Protein AF-A0A497HYG3-F1 (afdb_monomer_lite)

Sequence (68 aa):
NNPLAFLKQAFWYGYGRKLIDLKHGNIWKKHSTRDILKTQTTFLGIIRLIIGFIGYIYCAITIRKYES

Foldseek 3Di:
DDVVVLLVVLLVQLLVVLVCCVVVPDPCVPPPPVVVVVPQPDPVSVSSPVSSVVSNVVNVVVVVVVVD

Radius of gyration: 13.07 Å; chains: 1; bounding box: 33×27×30 Å

pLDDT: mean 71.82, std 10.92, range [42.25, 86.25]

Structure (mmCIF, N/CA/C/O backbone):
data_AF-A0A497HYG3-F1
#
_entry.id   AF-A0A497HYG3-F1
#
loop_
_atom_site.group_PDB
_atom_site.id
_atom_site.type_symbol
_atom_site.label_atom_id
_atom_site.label_alt_id
_atom_site.label_comp_id
_atom_site.label_asym_id
_atom_site.label_entity_id
_atom_site.label_seq_id
_atom_site.pdbx_PDB_ins_code
_atom_site.Cartn_x
_atom_site.Cartn_y
_atom_site.Cartn_z
_atom_site.occupancy
_atom_site.B_iso_or_equiv
_atom_site.auth_seq_id
_atom_site.auth_comp_id
_atom_site.auth_asym_id
_atom_site.auth_atom_id
_atom_site.pdbx_PDB_model_num
ATOM 1 N N . ASN A 1 1 ? 13.242 -13.572 -10.953 1.00 52.72 1 ASN A N 1
ATOM 2 C CA . ASN A 1 1 ? 12.905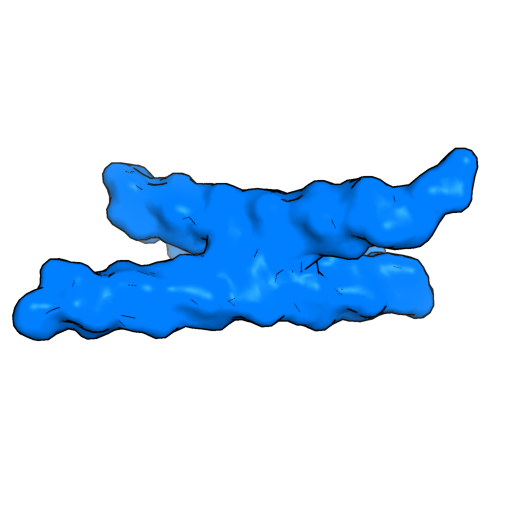 -12.136 -11.043 1.00 52.72 1 ASN A CA 1
ATOM 3 C C . ASN A 1 1 ? 11.396 -12.022 -11.267 1.00 52.72 1 ASN A C 1
ATOM 5 O O . ASN A 1 1 ? 10.964 -12.029 -12.408 1.00 52.72 1 ASN A O 1
ATOM 9 N N . ASN A 1 2 ? 10.584 -12.066 -10.200 1.00 72.38 2 ASN A N 1
ATOM 10 C CA . ASN A 1 2 ? 9.120 -12.160 -10.323 1.00 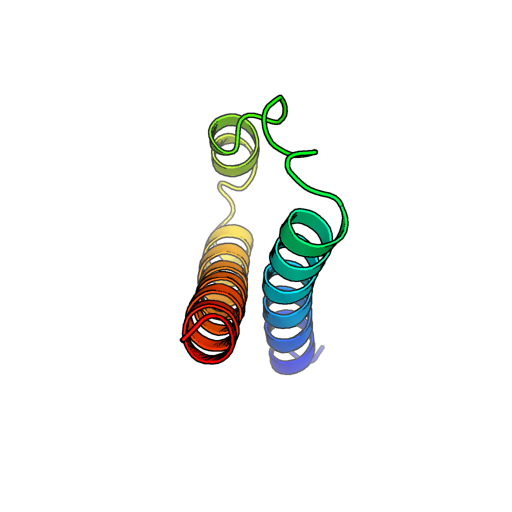72.38 2 AS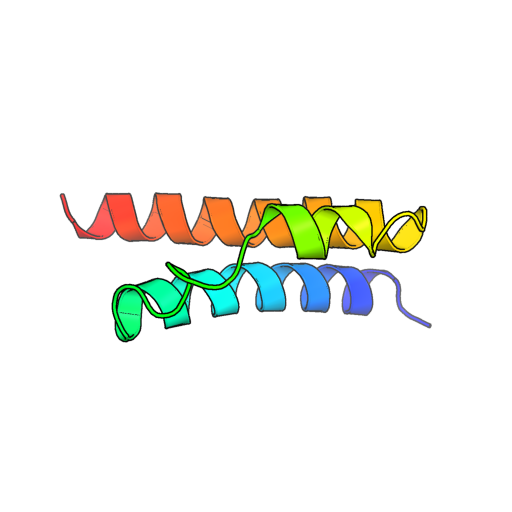N A CA 1
ATOM 11 C C . ASN A 1 2 ? 8.479 -10.781 -10.103 1.00 72.38 2 ASN A C 1
ATOM 13 O O . ASN A 1 2 ? 8.351 -10.367 -8.947 1.00 72.38 2 ASN A O 1
ATOM 17 N N . PRO A 1 3 ? 8.040 -10.075 -11.162 1.00 70.06 3 PRO A N 1
ATOM 18 C CA . PRO A 1 3 ? 7.411 -8.758 -11.025 1.00 70.06 3 PRO A CA 1
ATOM 19 C C . PRO A 1 3 ? 6.161 -8.808 -10.129 1.00 70.06 3 PRO A C 1
ATOM 21 O O . PRO A 1 3 ? 5.915 -7.891 -9.349 1.00 70.06 3 PRO A O 1
ATOM 24 N N . LEU A 1 4 ? 5.442 -9.935 -10.136 1.00 76.44 4 LEU A N 1
ATOM 25 C CA . LEU A 1 4 ? 4.326 -10.242 -9.233 1.00 76.44 4 LEU A CA 1
ATOM 26 C C . LEU A 1 4 ? 4.693 -10.186 -7.744 1.00 76.44 4 LEU A C 1
ATOM 28 O O . LEU A 1 4 ? 3.917 -9.670 -6.942 1.00 76.44 4 LEU A O 1
ATOM 32 N N . ALA A 1 5 ? 5.871 -10.682 -7.360 1.00 79.94 5 ALA A N 1
ATOM 33 C CA . ALA A 1 5 ? 6.318 -10.635 -5.969 1.00 79.94 5 ALA A CA 1
ATOM 34 C C . ALA A 1 5 ? 6.589 -9.189 -5.533 1.00 79.94 5 ALA A C 1
ATOM 36 O O . ALA A 1 5 ? 6.218 -8.796 -4.430 1.00 79.94 5 ALA A O 1
ATOM 37 N N . PHE A 1 6 ? 7.147 -8.379 -6.436 1.00 78.56 6 PHE A N 1
ATOM 38 C CA . PHE A 1 6 ? 7.418 -6.962 -6.203 1.00 78.56 6 PHE A CA 1
ATOM 39 C C . PHE A 1 6 ? 6.126 -6.141 -6.059 1.00 78.56 6 PHE A C 1
ATOM 41 O O . PHE A 1 6 ? 6.022 -5.296 -5.169 1.00 78.56 6 PHE A O 1
ATOM 48 N N . LEU A 1 7 ? 5.120 -6.434 -6.891 1.00 79.69 7 LEU A N 1
ATOM 49 C CA . LEU A 1 7 ? 3.781 -5.835 -6.833 1.00 79.69 7 LEU A CA 1
ATOM 50 C C . LEU A 1 7 ? 3.050 -6.225 -5.544 1.00 79.69 7 LEU A C 1
ATOM 52 O O . LEU A 1 7 ? 2.554 -5.360 -4.823 1.00 79.69 7 LEU A O 1
ATOM 56 N N . LYS A 1 8 ? 3.043 -7.519 -5.200 1.00 82.31 8 LYS A N 1
ATOM 57 C CA . LYS A 1 8 ? 2.444 -8.018 -3.955 1.00 82.31 8 LYS A CA 1
ATOM 58 C C . LYS A 1 8 ? 3.106 -7.376 -2.738 1.00 82.31 8 LYS A C 1
ATOM 60 O O . LYS A 1 8 ? 2.423 -6.934 -1.820 1.00 82.31 8 LYS A O 1
ATOM 65 N N . GLN A 1 9 ? 4.429 -7.270 -2.751 1.00 83.50 9 GLN A N 1
ATOM 66 C CA . GLN A 1 9 ? 5.186 -6.617 -1.695 1.00 83.50 9 GLN A CA 1
ATOM 67 C C . GLN A 1 9 ? 4.813 -5.127 -1.571 1.00 83.50 9 GLN A C 1
ATOM 69 O O . GLN A 1 9 ? 4.583 -4.649 -0.464 1.00 83.50 9 GLN A O 1
ATOM 74 N N . ALA A 1 10 ? 4.676 -4.402 -2.685 1.00 84.50 10 ALA A N 1
ATOM 75 C CA . ALA A 1 10 ? 4.230 -3.007 -2.693 1.00 84.50 10 ALA A CA 1
ATOM 76 C C . ALA A 1 10 ? 2.826 -2.829 -2.090 1.00 84.50 10 ALA A C 1
ATOM 78 O O . ALA A 1 10 ? 2.615 -1.943 -1.261 1.00 84.50 10 ALA A O 1
ATOM 79 N N . PHE A 1 11 ? 1.896 -3.711 -2.464 1.00 85.00 11 PHE A N 1
ATOM 80 C CA . PHE A 1 11 ? 0.526 -3.722 -1.956 1.00 85.00 11 PHE A CA 1
ATOM 81 C C . PHE A 1 11 ? 0.494 -3.923 -0.437 1.00 85.00 11 PHE A C 1
ATOM 83 O O . PHE A 1 11 ? -0.103 -3.126 0.288 1.00 85.00 11 PHE A O 1
ATOM 90 N N . TRP A 1 12 ? 1.200 -4.945 0.058 1.00 84.00 12 TRP A N 1
ATOM 91 C CA . TRP A 1 12 ? 1.276 -5.245 1.489 1.00 84.00 12 TRP A CA 1
ATOM 92 C C . TRP A 1 12 ? 1.981 -4.147 2.289 1.00 84.00 12 TRP A C 1
ATOM 94 O O . TRP A 1 12 ? 1.559 -3.855 3.407 1.00 84.00 12 TRP A O 1
ATOM 104 N N . TYR A 1 13 ? 2.992 -3.479 1.722 1.00 83.69 13 TYR A N 1
ATOM 105 C CA . TYR A 1 13 ? 3.605 -2.313 2.364 1.00 83.69 13 TYR A CA 1
ATOM 106 C C . TYR A 1 13 ? 2.623 -1.146 2.516 1.00 83.69 13 TYR A C 1
ATOM 108 O O . TYR A 1 13 ? 2.600 -0.506 3.568 1.00 83.69 13 TYR A O 1
ATOM 116 N N . GLY A 1 14 ? 1.799 -0.875 1.501 1.00 81.44 14 GLY A N 1
ATOM 117 C CA . GLY A 1 14 ? 0.772 0.167 1.559 1.00 81.44 14 GLY A CA 1
ATOM 118 C C . GLY A 1 14 ? -0.341 -0.143 2.562 1.00 81.44 14 GLY A C 1
ATOM 119 O O . GLY A 1 14 ? -0.681 0.704 3.392 1.00 81.44 14 GLY A O 1
ATOM 120 N N . TYR A 1 15 ? -0.840 -1.382 2.544 1.00 83.62 15 TYR A N 1
ATOM 121 C CA . TYR A 1 15 ? -1.848 -1.875 3.487 1.00 83.62 15 TYR A CA 1
ATOM 122 C C . TYR A 1 15 ? -1.331 -1.845 4.934 1.00 83.62 15 TYR A C 1
ATOM 124 O O . TYR A 1 15 ? -1.973 -1.288 5.823 1.00 83.62 15 TYR A O 1
ATOM 132 N N . GLY A 1 16 ? -0.125 -2.372 5.171 1.00 81.50 16 GLY A N 1
ATOM 133 C CA . GLY A 1 16 ? 0.502 -2.411 6.493 1.00 81.50 16 GLY A CA 1
ATOM 134 C C . GLY A 1 16 ? 0.755 -1.021 7.079 1.00 81.50 16 GLY A C 1
ATOM 135 O O . GLY A 1 16 ? 0.500 -0.804 8.260 1.00 81.50 16 GLY A O 1
ATOM 136 N N . ARG A 1 17 ? 1.172 -0.045 6.258 1.00 77.38 17 ARG A N 1
ATOM 137 C CA . ARG A 1 17 ? 1.326 1.356 6.691 1.00 77.38 17 ARG A CA 1
ATOM 138 C C . ARG A 1 17 ? 0.019 1.939 7.224 1.00 77.38 17 ARG A C 1
ATOM 140 O O . ARG A 1 17 ? 0.052 2.592 8.263 1.00 77.38 17 ARG A O 1
ATOM 147 N N . LYS A 1 18 ? -1.115 1.685 6.555 1.00 77.50 18 LYS A N 1
ATOM 148 C CA . LYS A 1 18 ? -2.427 2.155 7.026 1.00 77.50 18 LYS A CA 1
ATOM 149 C C . LYS A 1 18 ? -2.896 1.398 8.265 1.00 77.50 18 LYS A C 1
ATOM 151 O O . LYS A 1 18 ? -3.408 2.015 9.190 1.00 77.50 18 LYS A O 1
ATOM 156 N N . LEU A 1 19 ? -2.661 0.091 8.324 1.00 79.75 19 LEU A N 1
ATOM 157 C CA . LEU A 1 19 ? -2.984 -0.717 9.499 1.00 79.75 19 LEU A CA 1
ATOM 158 C C . LEU A 1 19 ? -2.224 -0.245 10.750 1.00 79.75 19 LEU A C 1
ATOM 160 O O . LEU A 1 19 ? -2.811 -0.162 11.823 1.00 79.75 19 LEU A O 1
ATOM 164 N N . ILE A 1 20 ? -0.936 0.084 10.621 1.00 77.62 20 ILE A N 1
ATOM 165 C CA . ILE A 1 20 ? -0.123 0.614 11.726 1.00 77.62 20 ILE A CA 1
ATOM 166 C C . ILE A 1 20 ? -0.593 2.022 12.114 1.00 77.62 20 ILE A C 1
ATOM 168 O O . ILE A 1 20 ? -0.750 2.296 13.299 1.00 77.62 20 ILE A O 1
ATOM 172 N N . ASP A 1 21 ? -0.862 2.889 11.131 1.00 75.25 21 ASP A N 1
ATOM 173 C CA . ASP A 1 21 ? -1.418 4.236 11.343 1.00 75.25 21 ASP A CA 1
ATOM 174 C C . ASP A 1 21 ? -2.735 4.204 12.134 1.00 75.25 21 ASP A C 1
ATOM 176 O O . ASP A 1 21 ? -2.930 5.005 13.045 1.00 75.25 21 ASP A O 1
ATOM 180 N N . LEU A 1 22 ? -3.593 3.224 11.839 1.00 73.00 22 LEU A N 1
ATOM 181 C CA . LEU A 1 22 ? -4.843 2.979 12.556 1.00 73.00 22 LEU A CA 1
ATOM 182 C C . LEU A 1 22 ? -4.616 2.408 13.956 1.00 73.00 22 LEU A C 1
ATOM 184 O O . LEU A 1 22 ? -5.197 2.900 14.915 1.00 73.00 22 LEU A O 1
ATOM 188 N N . LYS A 1 23 ? -3.759 1.388 14.092 1.00 73.94 23 LYS A N 1
ATOM 189 C CA . LYS A 1 23 ? -3.512 0.730 15.385 1.00 73.94 23 LYS A CA 1
ATOM 190 C C . LYS A 1 23 ? -2.844 1.637 16.410 1.00 73.94 23 LYS A C 1
ATOM 192 O O . LYS A 1 23 ? -3.070 1.457 17.598 1.00 73.94 23 LYS A O 1
ATOM 197 N N . HIS A 1 24 ? -1.974 2.537 15.968 1.00 71.62 24 HIS A N 1
ATOM 198 C CA . HIS A 1 24 ? -1.191 3.384 16.867 1.00 71.62 24 HIS A CA 1
ATOM 199 C C . HIS A 1 24 ? -1.660 4.833 16.916 1.00 71.62 24 HIS A C 1
ATOM 201 O O . HIS A 1 24 ? -1.127 5.580 17.725 1.00 71.62 24 HIS A O 1
ATOM 207 N N . GLY A 1 25 ? -2.634 5.226 16.089 1.00 59.56 25 GLY A N 1
ATOM 208 C CA . GLY A 1 25 ? -3.198 6.567 16.097 1.00 59.56 25 GLY A CA 1
ATOM 209 C C . GLY A 1 25 ? -2.149 7.642 15.814 1.00 59.56 25 GLY A C 1
ATOM 210 O O . GLY A 1 25 ? -1.443 8.110 16.702 1.00 59.56 25 GLY A O 1
ATOM 211 N N . ASN A 1 26 ? -2.113 8.135 14.576 1.00 59.59 26 ASN A N 1
ATOM 212 C CA . ASN A 1 26 ? -1.565 9.466 14.303 1.00 59.59 26 ASN A CA 1
ATOM 213 C C . ASN A 1 26 ? -0.025 9.603 14.452 1.00 59.59 26 ASN A C 1
ATOM 215 O O . ASN A 1 26 ? 0.492 10.693 14.696 1.00 59.59 26 ASN A O 1
ATOM 219 N N . ILE A 1 27 ? 0.741 8.532 14.213 1.00 60.94 27 ILE A N 1
ATOM 220 C CA . ILE A 1 27 ? 2.218 8.616 14.139 1.00 60.94 27 ILE A CA 1
ATOM 221 C C . ILE A 1 27 ? 2.677 9.416 12.902 1.00 60.94 27 ILE A C 1
ATOM 223 O O . ILE A 1 27 ? 3.727 10.059 12.901 1.00 60.94 27 ILE A O 1
ATOM 227 N N . TRP A 1 28 ? 1.872 9.415 11.835 1.00 57.97 28 TRP A N 1
ATOM 228 C CA . TRP A 1 28 ? 2.214 10.040 10.553 1.00 57.97 28 TRP A CA 1
ATOM 229 C C . TRP A 1 28 ? 1.944 11.549 10.488 1.00 57.97 28 TRP A C 1
ATOM 231 O O . TRP A 1 28 ? 2.348 12.178 9.513 1.00 57.97 28 TRP A O 1
ATOM 241 N N . LYS A 1 29 ? 1.351 12.175 11.519 1.00 57.34 29 LYS A N 1
ATOM 242 C CA . LYS A 1 29 ? 1.001 13.616 11.511 1.00 57.34 29 LYS A CA 1
ATOM 243 C C . LYS A 1 29 ? 2.209 14.544 11.310 1.00 57.34 29 LYS A C 1
ATOM 245 O O . LYS A 1 29 ? 2.039 15.692 10.918 1.00 57.34 29 LYS A O 1
ATOM 250 N N . LYS A 1 30 ? 3.426 14.046 11.556 1.00 55.72 30 LYS A N 1
ATOM 251 C CA . LYS A 1 30 ? 4.685 14.785 11.372 1.00 55.72 30 LYS A CA 1
ATOM 252 C C . LYS A 1 30 ? 5.471 14.366 10.123 1.00 55.72 30 LYS A C 1
ATOM 254 O O . LYS A 1 30 ? 6.400 15.063 9.730 1.00 55.72 30 LYS A O 1
ATOM 259 N N . HIS A 1 31 ? 5.117 13.247 9.491 1.00 53.91 31 HIS A N 1
ATOM 260 C CA . HIS A 1 31 ? 5.852 12.724 8.345 1.00 53.91 31 HIS A CA 1
ATOM 261 C C . HIS A 1 31 ? 5.133 13.136 7.059 1.00 53.91 31 HIS A C 1
ATOM 263 O O . HIS A 1 31 ? 4.233 12.452 6.579 1.00 53.91 31 HIS A O 1
ATOM 269 N N . SER A 1 32 ? 5.518 14.305 6.549 1.00 55.84 32 SER A N 1
ATOM 270 C CA . SER A 1 32 ? 5.003 14.916 5.326 1.00 55.84 32 SER A CA 1
ATOM 271 C C . SER A 1 32 ? 5.004 13.909 4.171 1.00 55.84 32 SER A C 1
ATOM 273 O O . SER A 1 32 ? 6.029 13.593 3.567 1.00 55.84 32 SER A O 1
ATOM 275 N N . THR A 1 33 ? 3.823 13.385 3.847 1.00 58.53 33 THR A N 1
ATOM 276 C CA . THR A 1 33 ? 3.589 12.450 2.736 1.00 58.53 33 THR A CA 1
ATOM 277 C C . THR A 1 33 ? 4.101 13.013 1.405 1.00 58.53 33 THR A C 1
ATOM 279 O O . THR A 1 33 ? 4.444 12.255 0.500 1.00 58.53 33 THR A O 1
ATOM 282 N N . ARG A 1 34 ? 4.191 14.348 1.308 1.00 57.34 34 ARG A N 1
ATOM 283 C CA . ARG A 1 34 ? 4.692 15.099 0.153 1.00 57.34 34 ARG A CA 1
ATOM 284 C C . ARG A 1 34 ? 6.194 14.914 -0.079 1.00 57.34 34 ARG A C 1
ATOM 286 O O . ARG A 1 34 ? 6.604 14.836 -1.232 1.00 57.34 34 ARG A O 1
ATOM 293 N N . ASP A 1 35 ? 6.996 14.773 0.973 1.00 60.03 35 ASP A N 1
ATOM 294 C CA . ASP A 1 35 ? 8.452 14.613 0.852 1.00 60.03 35 ASP A CA 1
ATOM 295 C C . ASP A 1 35 ? 8.838 13.214 0.353 1.00 60.03 35 ASP A C 1
ATOM 297 O O . ASP A 1 35 ? 9.758 13.060 -0.449 1.00 60.03 35 ASP A O 1
ATOM 301 N N . ILE A 1 36 ? 8.067 12.188 0.727 1.00 61.94 36 ILE A N 1
ATOM 302 C CA . ILE A 1 36 ? 8.270 10.817 0.228 1.00 61.94 36 ILE A CA 1
ATOM 303 C C . ILE A 1 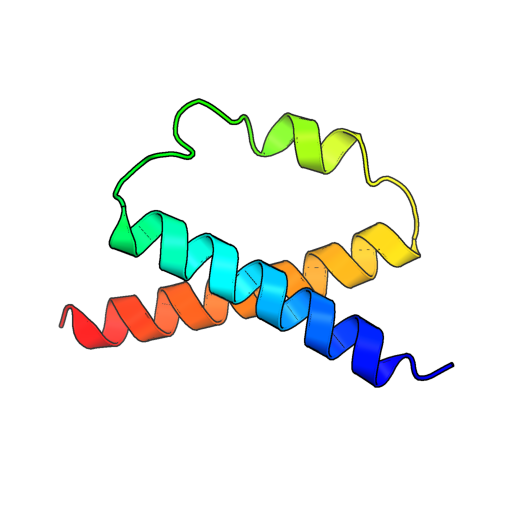36 ? 7.911 10.711 -1.261 1.00 61.94 36 ILE A C 1
ATOM 305 O O . ILE A 1 36 ? 8.601 10.028 -2.018 1.00 61.94 36 ILE A O 1
ATOM 309 N N . LEU A 1 37 ? 6.840 11.391 -1.684 1.00 62.47 37 LEU A N 1
ATOM 310 C CA . LEU A 1 37 ? 6.409 11.449 -3.084 1.00 62.47 37 LEU A CA 1
ATOM 311 C C . LEU A 1 37 ? 7.454 12.127 -3.979 1.00 62.47 37 LEU A C 1
ATOM 313 O O . LEU A 1 37 ? 7.633 11.715 -5.120 1.00 62.47 37 LEU A O 1
ATOM 317 N N . LYS A 1 38 ? 8.177 13.120 -3.450 1.00 60.44 38 LYS A N 1
ATOM 318 C CA . LYS A 1 38 ? 9.188 13.879 -4.196 1.00 60.44 38 LYS A CA 1
ATOM 319 C C . LYS A 1 38 ? 10.481 13.091 -4.458 1.00 60.44 38 LYS A C 1
ATOM 321 O O . LYS A 1 38 ? 11.188 13.391 -5.413 1.00 60.44 38 LYS A O 1
ATOM 326 N N . THR A 1 39 ? 10.775 12.083 -3.634 1.00 62.12 39 THR A N 1
ATOM 327 C CA . THR A 1 39 ? 11.999 11.264 -3.725 1.00 62.12 39 THR A CA 1
ATOM 328 C C . THR A 1 39 ? 11.865 10.058 -4.666 1.00 62.12 39 THR A C 1
ATOM 330 O O . THR A 1 39 ? 12.871 9.539 -5.142 1.00 62.12 39 THR A O 1
ATOM 333 N N . GLN A 1 40 ? 10.650 9.594 -4.981 1.00 58.09 40 GLN A N 1
ATOM 334 C CA . GLN A 1 40 ? 10.434 8.362 -5.761 1.00 58.09 40 GLN A CA 1
ATOM 335 C C . GLN A 1 40 ? 10.048 8.605 -7.232 1.00 58.09 40 GLN A C 1
ATOM 337 O O . GLN A 1 40 ? 9.105 8.004 -7.741 1.00 58.09 40 GLN A O 1
ATOM 342 N N . THR A 1 41 ? 10.810 9.445 -7.938 1.00 60.78 41 THR A N 1
ATOM 343 C CA . THR A 1 41 ? 10.585 9.835 -9.353 1.00 60.78 41 THR A CA 1
ATOM 344 C C . THR A 1 41 ? 11.024 8.772 -10.382 1.00 60.78 41 THR A C 1
ATOM 346 O O . THR A 1 41 ? 11.117 9.042 -11.575 1.00 60.78 41 THR A O 1
ATOM 349 N N . THR A 1 42 ? 11.296 7.534 -9.968 1.00 72.69 42 THR A N 1
ATOM 350 C CA . THR A 1 42 ? 11.632 6.436 -10.895 1.00 72.69 42 THR A CA 1
ATOM 351 C C . THR A 1 42 ? 10.350 5.755 -11.391 1.00 72.69 42 THR A C 1
ATOM 353 O O . THR A 1 42 ? 9.475 5.458 -10.582 1.00 72.69 42 THR A O 1
ATOM 356 N N . PHE A 1 43 ? 10.237 5.422 -12.686 1.00 73.56 43 PHE A N 1
ATOM 357 C CA . PHE A 1 43 ? 9.054 4.758 -13.285 1.00 73.56 43 PHE A CA 1
ATOM 358 C C . PHE A 1 43 ? 8.560 3.524 -12.499 1.00 73.56 43 PHE A C 1
ATOM 360 O O . PHE A 1 43 ? 7.366 3.373 -12.239 1.00 73.56 43 PHE A O 1
ATOM 367 N N . LEU A 1 44 ? 9.480 2.666 -12.046 1.00 73.62 44 LEU A N 1
ATOM 368 C CA . LEU A 1 44 ? 9.167 1.514 -11.186 1.00 73.62 44 LEU A CA 1
ATOM 369 C C . LEU A 1 44 ? 8.669 1.928 -9.791 1.00 73.62 44 LEU A C 1
ATOM 371 O O . LEU A 1 44 ? 7.828 1.247 -9.206 1.00 73.62 44 LEU A O 1
ATOM 375 N N . GLY A 1 45 ? 9.170 3.049 -9.270 1.00 72.25 45 GLY A N 1
ATOM 376 C CA . GLY A 1 45 ? 8.723 3.665 -8.023 1.00 72.25 45 GLY A CA 1
ATOM 377 C C . GLY A 1 45 ? 7.287 4.175 -8.117 1.00 72.25 45 GLY A C 1
ATOM 378 O O . GLY A 1 45 ? 6.511 3.939 -7.198 1.00 72.25 45 GLY A O 1
ATOM 379 N N . ILE A 1 46 ? 6.893 4.760 -9.252 1.00 77.69 46 ILE A N 1
ATOM 380 C CA . ILE A 1 46 ? 5.514 5.214 -9.501 1.00 77.69 46 ILE A CA 1
ATOM 381 C C . ILE A 1 46 ? 4.553 4.022 -9.545 1.00 77.69 46 ILE A C 1
ATOM 383 O O . ILE A 1 46 ? 3.535 4.032 -8.857 1.00 77.69 46 ILE A O 1
ATOM 387 N N . ILE A 1 47 ? 4.893 2.959 -10.283 1.00 79.81 47 ILE A N 1
ATOM 388 C CA . ILE A 1 47 ? 4.079 1.729 -10.328 1.00 79.81 47 ILE A CA 1
ATOM 389 C C . ILE A 1 47 ? 3.951 1.119 -8.925 1.00 79.81 47 ILE A C 1
ATOM 391 O O 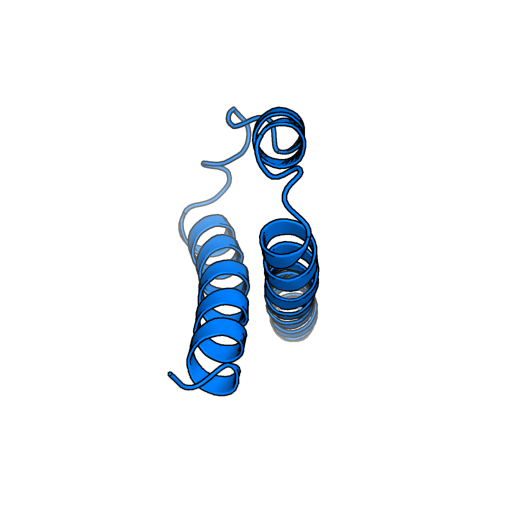. ILE A 1 47 ? 2.856 0.761 -8.488 1.00 79.81 47 ILE A O 1
ATOM 395 N N . ARG A 1 48 ? 5.059 1.055 -8.176 1.00 80.50 48 ARG A N 1
ATOM 396 C CA . ARG A 1 48 ? 5.074 0.598 -6.780 1.00 80.50 48 ARG A CA 1
ATOM 397 C C . ARG A 1 48 ? 4.188 1.474 -5.888 1.00 80.50 48 ARG A C 1
ATOM 399 O O . ARG A 1 48 ? 3.500 0.952 -5.013 1.00 80.50 48 ARG A O 1
ATOM 406 N N . LEU A 1 49 ? 4.189 2.783 -6.119 1.00 78.12 49 LEU A N 1
ATOM 407 C CA . LEU A 1 49 ? 3.408 3.755 -5.365 1.00 78.12 49 LEU A CA 1
ATOM 408 C C . LEU A 1 49 ? 1.911 3.617 -5.650 1.00 78.12 49 LEU A C 1
ATOM 410 O O . LEU A 1 49 ? 1.138 3.587 -4.700 1.00 78.12 49 LEU A O 1
ATOM 414 N N . ILE A 1 50 ? 1.506 3.429 -6.910 1.00 82.56 50 ILE A N 1
ATOM 415 C CA . ILE A 1 50 ? 0.105 3.181 -7.291 1.00 82.56 50 ILE A CA 1
ATOM 416 C C . ILE A 1 50 ? -0.412 1.899 -6.627 1.00 82.56 50 ILE A C 1
ATOM 418 O O . ILE A 1 50 ? -1.472 1.903 -6.007 1.00 82.56 50 ILE A O 1
ATOM 422 N N . ILE A 1 51 ? 0.356 0.809 -6.682 1.00 86.25 51 ILE A N 1
ATOM 423 C CA . ILE A 1 51 ? -0.047 -0.480 -6.098 1.00 86.25 51 ILE A CA 1
ATOM 424 C C . ILE A 1 51 ? -0.103 -0.414 -4.566 1.00 86.25 51 ILE A C 1
ATOM 426 O O . ILE A 1 51 ? -1.039 -0.930 -3.952 1.00 86.25 51 ILE A O 1
ATOM 430 N N . GLY A 1 52 ? 0.857 0.268 -3.938 1.00 84.31 52 GLY A N 1
ATOM 431 C CA . GLY A 1 52 ? 0.808 0.560 -2.506 1.00 84.31 52 GLY A CA 1
ATOM 432 C C . GLY A 1 52 ? -0.387 1.440 -2.129 1.00 84.31 52 GLY A C 1
ATOM 433 O O . GLY A 1 52 ? -1.016 1.212 -1.098 1.00 84.31 52 GLY A O 1
ATOM 434 N N . PHE A 1 53 ? -0.755 2.400 -2.978 1.00 81.44 53 PHE A N 1
ATOM 435 C CA . PHE A 1 53 ? -1.916 3.263 -2.768 1.00 81.44 53 PHE A CA 1
ATOM 436 C C . PHE A 1 53 ? -3.238 2.490 -2.872 1.00 81.44 53 PHE A C 1
ATOM 438 O O . PHE A 1 53 ? -4.130 2.701 -2.056 1.00 81.44 53 PHE A O 1
ATOM 445 N N . ILE A 1 54 ? -3.342 1.521 -3.787 1.00 84.69 54 ILE A N 1
ATOM 446 C CA . ILE A 1 54 ? -4.493 0.605 -3.860 1.00 84.69 54 ILE A CA 1
ATOM 447 C C . ILE A 1 54 ? -4.612 -0.214 -2.567 1.00 84.69 54 ILE A C 1
ATOM 449 O O . ILE A 1 54 ? -5.700 -0.306 -2.004 1.00 84.69 54 ILE A O 1
ATOM 453 N N . GLY A 1 55 ? -3.502 -0.749 -2.043 1.00 82.94 55 GLY A N 1
ATOM 454 C CA . GLY A 1 55 ? -3.492 -1.445 -0.748 1.00 82.94 55 GLY A CA 1
ATOM 455 C C . GLY A 1 55 ? -3.891 -0.543 0.425 1.00 82.94 55 GLY A C 1
ATOM 456 O O . GLY A 1 55 ? -4.620 -0.969 1.321 1.00 82.94 55 GLY A O 1
ATOM 457 N N . TYR A 1 56 ? -3.481 0.726 0.390 1.00 80.38 56 TYR A N 1
ATOM 458 C CA . TYR A 1 56 ? -3.876 1.740 1.368 1.00 80.38 56 TYR A CA 1
ATOM 459 C C . TYR A 1 56 ? -5.384 2.028 1.320 1.00 80.38 56 TYR A C 1
ATOM 461 O O . TYR A 1 56 ? -6.042 2.020 2.360 1.00 80.38 56 TYR A O 1
ATOM 469 N N . ILE A 1 57 ? -5.943 2.236 0.121 1.00 80.06 57 ILE A N 1
ATOM 470 C CA . ILE A 1 57 ? -7.383 2.451 -0.085 1.00 80.06 57 ILE A CA 1
ATOM 471 C C . ILE A 1 57 ? -8.173 1.216 0.342 1.00 80.06 57 ILE A C 1
ATOM 473 O O . ILE A 1 57 ? -9.167 1.353 1.044 1.00 80.06 57 ILE A O 1
ATOM 477 N N . TYR A 1 58 ? -7.723 0.014 -0.020 1.00 84.88 58 TYR A N 1
ATOM 478 C CA . TYR A 1 58 ? -8.384 -1.230 0.368 1.00 84.88 58 TYR A CA 1
ATOM 479 C C . TYR A 1 58 ? -8.469 -1.371 1.894 1.00 84.88 58 TYR A C 1
ATOM 481 O O . TYR A 1 58 ? -9.536 -1.680 2.427 1.00 84.88 58 TYR A O 1
ATOM 489 N N . CYS A 1 59 ? -7.383 -1.062 2.614 1.00 78.19 59 CYS A N 1
ATOM 490 C CA . CYS A 1 59 ? -7.392 -1.012 4.077 1.00 78.19 59 CYS A CA 1
ATOM 491 C C . CYS A 1 59 ? -8.356 0.059 4.602 1.00 78.19 59 CYS A C 1
ATOM 493 O O . CYS A 1 59 ? -9.123 -0.211 5.520 1.00 78.19 59 CYS A O 1
ATOM 495 N N . ALA A 1 60 ? -8.343 1.260 4.019 1.00 76.69 60 ALA A N 1
ATOM 496 C CA . ALA A 1 60 ? -9.214 2.356 4.435 1.00 76.69 60 ALA A CA 1
ATOM 497 C C . ALA A 1 60 ? -10.703 2.028 4.231 1.00 76.69 60 ALA A C 1
ATOM 499 O O . ALA A 1 60 ? -11.502 2.275 5.127 1.00 76.69 60 ALA A O 1
ATOM 500 N N . ILE A 1 61 ? -11.073 1.430 3.094 1.00 80.81 61 ILE A N 1
ATOM 501 C CA . ILE A 1 61 ? -12.446 0.992 2.798 1.00 80.81 61 ILE A CA 1
ATOM 502 C C . ILE A 1 61 ? -12.859 -0.145 3.734 1.00 80.81 61 ILE A C 1
ATOM 504 O O . ILE A 1 61 ? -13.956 -0.109 4.285 1.00 80.81 61 ILE A O 1
ATOM 508 N N . THR A 1 62 ? -11.984 -1.132 3.942 1.00 80.06 62 THR A N 1
ATOM 509 C CA . THR A 1 62 ? -12.257 -2.262 4.843 1.00 80.06 62 THR A CA 1
ATOM 510 C C . THR A 1 62 ? -12.518 -1.769 6.261 1.00 80.06 62 THR A C 1
ATOM 512 O O . THR A 1 62 ? -13.503 -2.156 6.870 1.00 80.06 62 THR A O 1
ATOM 515 N N . ILE A 1 63 ? -11.688 -0.861 6.770 1.00 69.25 63 ILE A N 1
ATOM 516 C CA . ILE A 1 63 ? -11.828 -0.313 8.124 1.00 69.25 63 ILE A CA 1
ATOM 517 C C . ILE A 1 63 ? -13.096 0.530 8.251 1.00 69.25 63 ILE A C 1
ATOM 519 O O . ILE A 1 63 ? -13.848 0.360 9.201 1.00 69.25 63 ILE A O 1
ATOM 523 N N . ARG A 1 64 ? -13.401 1.359 7.248 1.00 61.56 64 ARG A N 1
ATOM 524 C CA . ARG A 1 64 ? -14.639 2.149 7.202 1.00 61.56 64 ARG A CA 1
ATOM 525 C C . ARG A 1 64 ? -15.901 1.275 7.201 1.00 61.56 64 ARG A C 1
ATOM 527 O O . ARG A 1 64 ? -16.955 1.735 7.616 1.00 61.56 64 ARG A O 1
ATOM 534 N N . LYS A 1 65 ? -15.789 0.022 6.750 1.00 61.16 65 LYS A N 1
ATOM 535 C CA . LYS A 1 65 ? -16.853 -0.989 6.809 1.00 61.16 65 LYS A CA 1
ATOM 536 C C . LYS A 1 65 ? -16.989 -1.653 8.190 1.00 61.16 65 LYS A C 1
ATOM 538 O O . LYS A 1 65 ? -18.052 -2.179 8.474 1.00 61.16 65 LYS A O 1
ATOM 543 N N . TYR A 1 66 ? -15.942 -1.642 9.018 1.00 56.91 66 TYR A N 1
ATOM 544 C CA . TYR A 1 66 ? -15.954 -2.171 10.392 1.00 56.91 66 TYR A CA 1
ATOM 545 C C . TYR A 1 66 ? -16.346 -1.128 11.451 1.00 56.91 66 TYR A C 1
ATOM 547 O O . TYR A 1 66 ? -16.634 -1.500 12.583 1.00 56.91 66 TYR A O 1
ATOM 555 N N . GLU A 1 67 ? -16.332 0.157 11.099 1.00 53.22 67 GLU A N 1
ATOM 556 C CA . GLU A 1 67 ? -16.746 1.267 11.972 1.00 53.22 67 GLU A CA 1
ATOM 557 C C . GLU A 1 67 ? -18.247 1.607 11.835 1.00 53.22 67 GLU A C 1
ATOM 559 O O . GLU A 1 67 ? -18.723 2.539 12.478 1.00 53.22 67 GLU A O 1
ATOM 564 N N . SER A 1 68 ? -18.984 0.864 10.994 1.00 42.25 68 SER A N 1
ATOM 565 C CA . SER A 1 68 ? -20.425 1.020 10.739 1.00 42.25 68 SER A CA 1
ATOM 566 C C . SER A 1 68 ? -21.261 -0.089 11.360 1.00 42.25 68 SER A C 1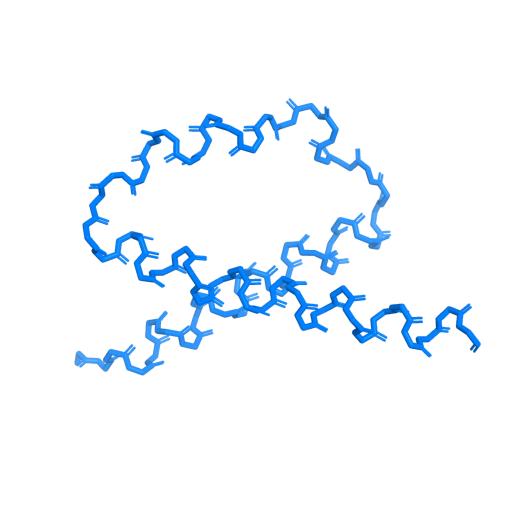
ATOM 568 O O . SER A 1 68 ? -20.732 -1.205 11.550 1.00 42.25 68 SER A O 1
#

Secondary structure (DSSP, 8-state):
--HHHHHHHHHHHHHHHHHHHHHHTSGGGGS-HHHHHHH--SHHHHHHHHHHHHHHHHHHHHHHHH--